Protein AF-A0A6H9XV45-F1 (afdb_monomer_lite)

Secondary structure (DSSP, 8-state):
--------------------PPPHHHHHHHHHHHHHHHHHHHSS-HHHHHHHHH--TT--EEHHHHHHTSTHHHHHHHHHTTSEEEEEEES-TTS-STT-EEEEEEE-HHHHHHHHHHHHHHT-HHHHHHHHHHHHT--

Structure (mmCIF, N/CA/C/O backbone):
data_AF-A0A6H9XV45-F1
#
_entry.id   AF-A0A6H9XV45-F1
#
loop_
_atom_site.group_PDB
_atom_site.id
_atom_site.type_symbol
_atom_site.label_atom_id
_atom_site.label_alt_id
_atom_site.label_comp_id
_atom_site.label_asym_id
_atom_site.label_entity_id
_atom_site.label_seq_id
_atom_site.pdbx_PDB_ins_code
_atom_site.Cartn_x
_atom_site.Cartn_y
_atom_site.Cartn_z
_atom_site.occupancy
_atom_site.B_iso_or_equiv
_atom_site.auth_seq_id
_atom_site.auth_comp_id
_atom_site.auth_asym_id
_atom_site.auth_atom_id
_atom_site.pdbx_PDB_model_num
ATOM 1 N N . MET A 1 1 ? 71.287 19.469 -15.279 1.00 35.59 1 MET A N 1
ATOM 2 C CA . MET A 1 1 ? 71.260 20.799 -15.931 1.00 35.59 1 MET A CA 1
ATOM 3 C C . MET A 1 1 ? 70.911 20.578 -17.393 1.00 35.59 1 MET A C 1
ATOM 5 O O . MET A 1 1 ? 71.585 19.771 -18.001 1.00 35.59 1 MET A O 1
ATOM 9 N N . ASN A 1 2 ? 69.910 21.156 -18.044 1.00 32.81 2 ASN A N 1
ATOM 10 C CA . ASN A 1 2 ? 68.885 22.149 -17.735 1.00 32.81 2 ASN A CA 1
ATOM 11 C C . ASN A 1 2 ? 67.811 21.949 -18.829 1.00 32.81 2 ASN A C 1
ATOM 13 O O . ASN A 1 2 ? 68.147 21.699 -19.978 1.00 32.81 2 ASN A O 1
ATOM 17 N N . LEU A 1 3 ? 66.537 21.854 -18.453 1.00 39.16 3 LEU A N 1
ATOM 18 C CA . LEU A 1 3 ? 65.569 22.937 -18.640 1.00 39.16 3 LEU A CA 1
ATOM 19 C C . LEU A 1 3 ? 65.241 23.213 -20.121 1.00 39.16 3 LEU A C 1
ATOM 21 O O . LEU A 1 3 ? 65.948 23.973 -20.775 1.00 39.16 3 LEU A O 1
ATOM 25 N N . ARG A 1 4 ? 64.111 22.680 -20.603 1.00 42.31 4 ARG A N 1
ATOM 26 C CA . ARG A 1 4 ? 63.001 23.495 -21.133 1.00 42.31 4 ARG A CA 1
AT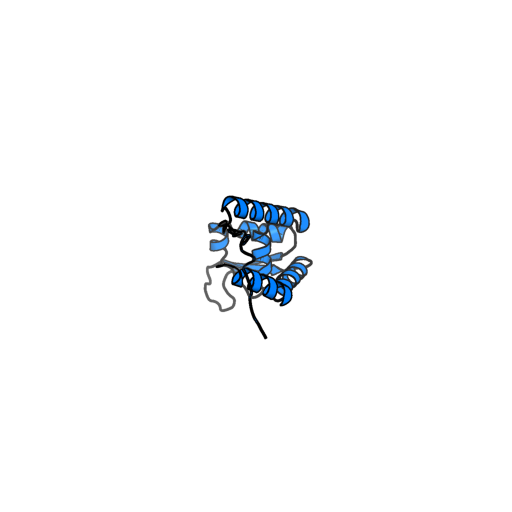OM 27 C C . ARG A 1 4 ? 61.852 22.619 -21.622 1.00 42.31 4 ARG A C 1
ATOM 29 O O . ARG A 1 4 ? 61.885 22.026 -22.692 1.00 42.31 4 ARG A O 1
ATOM 36 N N . ALA A 1 5 ? 60.828 22.590 -20.779 1.00 51.38 5 ALA A N 1
ATOM 37 C CA . ALA A 1 5 ? 59.462 22.307 -21.157 1.00 51.38 5 ALA A CA 1
ATOM 38 C C . ALA A 1 5 ? 59.014 23.294 -22.245 1.00 51.38 5 ALA A C 1
ATOM 40 O O . ALA A 1 5 ? 59.233 24.499 -22.115 1.00 51.38 5 ALA A O 1
ATOM 41 N N . ALA A 1 6 ? 58.356 22.788 -23.283 1.00 51.56 6 ALA A N 1
ATOM 42 C CA . ALA A 1 6 ? 57.592 23.602 -24.213 1.00 51.56 6 ALA A CA 1
ATOM 43 C C . ALA A 1 6 ? 56.342 22.825 -24.644 1.00 51.56 6 ALA A C 1
ATOM 45 O O . ALA A 1 6 ? 56.368 22.020 -25.566 1.00 51.56 6 ALA A O 1
ATOM 46 N N . PHE A 1 7 ? 55.271 23.072 -23.886 1.00 44.00 7 PHE A N 1
ATOM 47 C CA . PHE A 1 7 ? 53.928 23.331 -24.400 1.00 44.00 7 PHE A CA 1
ATOM 48 C C . PHE A 1 7 ? 53.360 22.335 -25.425 1.00 44.00 7 PHE A C 1
ATOM 50 O O . PHE A 1 7 ? 53.199 22.642 -26.603 1.00 44.00 7 PHE A O 1
ATOM 57 N N . ILE A 1 8 ? 52.906 21.184 -24.921 1.00 46.50 8 ILE A N 1
ATOM 58 C CA . ILE A 1 8 ? 51.784 20.457 -25.531 1.00 46.50 8 ILE A CA 1
ATOM 59 C C . ILE A 1 8 ? 50.519 21.247 -25.172 1.00 46.50 8 ILE A C 1
ATOM 61 O O . ILE A 1 8 ? 49.898 21.043 -24.132 1.00 46.50 8 ILE A O 1
ATOM 65 N N . SER A 1 9 ? 50.224 22.248 -25.997 1.00 44.69 9 SER A N 1
ATOM 66 C CA . SER A 1 9 ? 48.952 22.961 -26.016 1.00 44.69 9 SER A CA 1
ATOM 67 C C . SER A 1 9 ? 48.033 22.288 -27.031 1.00 44.69 9 SER A C 1
ATOM 69 O O . SER A 1 9 ? 48.510 21.840 -28.072 1.00 44.69 9 SER A O 1
ATOM 71 N N . VAL A 1 10 ? 46.725 22.324 -26.754 1.00 46.97 10 VAL A N 1
ATOM 72 C CA . VAL A 1 10 ? 45.619 21.853 -27.608 1.00 46.97 10 VAL A CA 1
ATOM 73 C C . VAL A 1 10 ? 45.529 20.319 -27.594 1.00 46.97 10 VAL A C 1
ATOM 75 O O . VAL A 1 10 ? 46.303 19.630 -28.235 1.00 46.97 10 VAL A O 1
ATOM 78 N N . VAL A 1 11 ? 44.685 19.686 -26.780 1.00 45.00 11 VAL A N 1
ATOM 79 C CA . VAL A 1 11 ? 43.221 19.687 -26.879 1.00 45.00 11 VAL A CA 1
ATOM 80 C C . VAL A 1 11 ? 42.647 19.547 -25.462 1.00 45.00 11 VAL A C 1
ATOM 82 O O . VAL A 1 11 ? 42.390 18.447 -24.981 1.00 45.00 11 VAL A O 1
ATOM 85 N N . PHE A 1 12 ? 42.409 20.667 -24.776 1.00 40.53 12 PHE A N 1
ATOM 86 C CA . PHE A 1 12 ? 41.335 20.696 -23.784 1.00 40.53 12 PHE A CA 1
ATOM 87 C C . PHE A 1 12 ? 40.052 20.796 -24.608 1.00 40.53 12 PHE A C 1
ATOM 89 O O . PHE A 1 12 ? 39.542 21.883 -24.877 1.00 40.53 12 PHE A O 1
ATOM 96 N N . ALA A 1 13 ? 39.591 19.650 -25.114 1.00 43.56 13 ALA A N 1
ATOM 97 C CA . ALA A 1 13 ? 38.205 19.507 -25.509 1.00 43.56 13 ALA A CA 1
ATOM 98 C C . ALA A 1 13 ? 37.427 19.746 -24.223 1.00 43.56 13 ALA A C 1
ATOM 100 O O . ALA A 1 13 ? 37.321 18.873 -23.364 1.00 43.56 13 ALA A O 1
ATOM 101 N N . VAL A 1 14 ? 36.995 20.992 -24.061 1.00 47.38 14 VAL A N 1
ATOM 102 C CA . VAL A 1 14 ? 35.952 21.384 -23.137 1.00 47.38 14 VAL A CA 1
ATOM 103 C C . VAL A 1 14 ? 34.772 20.506 -23.522 1.00 47.38 14 VAL A C 1
ATOM 105 O O . VAL A 1 14 ? 34.017 20.809 -24.443 1.00 47.38 14 VAL A O 1
ATOM 108 N N . ILE A 1 15 ? 34.668 19.350 -22.870 1.00 44.28 15 ILE A N 1
ATOM 109 C CA . ILE A 1 15 ? 33.422 18.621 -22.766 1.00 44.28 15 ILE A CA 1
ATOM 110 C C . ILE A 1 15 ? 32.580 19.565 -21.923 1.00 44.28 15 ILE A C 1
ATOM 112 O O . ILE A 1 15 ? 32.600 19.517 -20.697 1.00 44.28 15 ILE A O 1
ATOM 116 N N . SER A 1 16 ? 31.933 20.515 -22.594 1.00 43.50 16 SER A N 1
ATOM 117 C CA . SER A 1 16 ? 30.792 21.226 -22.057 1.00 43.50 16 SER A CA 1
ATOM 118 C C . SER A 1 16 ? 29.770 20.138 -21.787 1.00 43.50 16 SER A C 1
ATOM 120 O O . SER A 1 16 ? 29.016 19.736 -22.672 1.00 43.50 16 SER A O 1
ATOM 122 N N . ILE A 1 17 ? 29.829 19.574 -20.583 1.00 53.34 17 ILE A N 1
ATOM 123 C CA . ILE A 1 17 ? 28.796 18.700 -20.064 1.00 53.34 17 ILE A CA 1
ATOM 124 C C . ILE A 1 17 ? 27.607 19.638 -19.916 1.00 53.34 17 ILE A C 1
ATOM 126 O O . ILE A 1 17 ? 27.480 20.349 -18.923 1.00 53.34 17 ILE A O 1
ATOM 130 N N . ASN A 1 18 ? 26.803 19.735 -20.974 1.00 42.19 18 ASN A N 1
ATOM 131 C CA . ASN A 1 18 ? 25.521 20.402 -20.920 1.00 42.19 18 ASN A CA 1
ATOM 132 C C . ASN A 1 18 ? 24.756 19.695 -19.809 1.00 42.19 18 ASN A C 1
ATOM 134 O O . ASN A 1 18 ? 24.319 18.555 -19.991 1.00 42.19 18 ASN A O 1
ATOM 138 N N . ALA A 1 19 ? 24.662 20.353 -18.655 1.00 48.78 19 ALA A N 1
ATOM 139 C CA . ALA A 1 19 ? 23.761 19.991 -17.586 1.00 48.78 19 ALA A CA 1
ATOM 140 C C . ALA A 1 19 ? 22.350 20.067 -18.174 1.00 48.78 19 ALA A C 1
ATOM 142 O O . ALA A 1 19 ? 21.710 21.115 -18.175 1.00 48.78 19 ALA A O 1
ATOM 143 N N . HIS A 1 20 ? 21.904 18.967 -18.776 1.00 53.28 20 HIS A N 1
ATOM 144 C CA . HIS A 1 20 ? 20.526 18.819 -19.186 1.00 53.28 20 HIS A CA 1
ATOM 145 C C . HIS A 1 20 ? 19.750 18.714 -17.883 1.00 53.28 20 HIS A C 1
ATOM 147 O O . HIS A 1 20 ? 19.782 17.685 -17.205 1.00 53.28 20 HIS A O 1
ATOM 153 N N . ALA A 1 21 ? 19.100 19.814 -17.504 1.00 58.47 21 ALA A N 1
ATOM 154 C CA . ALA A 1 21 ? 17.943 19.737 -16.637 1.00 58.47 21 ALA A CA 1
ATOM 155 C C . ALA A 1 21 ? 17.066 18.617 -17.208 1.00 58.47 21 ALA A C 1
ATOM 157 O O . ALA A 1 21 ? 16.704 18.677 -18.383 1.00 58.47 21 ALA A O 1
ATOM 158 N N . ALA A 1 22 ? 16.848 17.553 -16.430 1.00 61.09 22 ALA A N 1
ATOM 159 C CA . ALA A 1 22 ? 16.048 16.423 -16.879 1.00 61.09 22 ALA A CA 1
ATOM 160 C C . ALA A 1 22 ? 14.707 16.972 -17.375 1.00 61.09 22 ALA A C 1
ATOM 162 O O . ALA A 1 22 ? 14.004 17.640 -16.613 1.00 61.09 22 ALA A O 1
ATOM 163 N N . ASP A 1 23 ? 14.411 16.754 -18.658 1.00 75.81 23 ASP A N 1
ATOM 164 C CA . ASP A 1 23 ? 13.183 17.245 -19.271 1.00 75.81 23 ASP A CA 1
ATOM 165 C C . ASP A 1 23 ? 12.012 16.667 -18.458 1.00 75.81 23 ASP A C 1
ATOM 167 O O . ASP A 1 23 ? 11.960 15.445 -18.266 1.00 75.81 23 ASP A O 1
ATOM 171 N N . PRO A 1 24 ? 11.086 17.497 -17.943 1.00 78.19 24 PRO A N 1
ATOM 172 C CA . PRO A 1 24 ? 9.899 17.018 -17.244 1.00 78.19 24 PRO A CA 1
ATOM 173 C C . PRO A 1 24 ? 9.186 15.878 -17.986 1.00 78.19 24 PRO A C 1
ATOM 175 O O . PRO A 1 24 ? 8.744 14.919 -17.355 1.00 78.19 24 PRO A O 1
ATOM 178 N N . LYS A 1 25 ? 9.178 15.906 -19.326 1.00 81.69 25 LYS A N 1
ATOM 179 C CA . LYS A 1 25 ? 8.607 14.837 -20.158 1.00 81.69 25 LYS A CA 1
ATOM 180 C C . LYS A 1 25 ? 9.373 13.519 -20.065 1.00 81.69 25 LYS A C 1
ATOM 182 O O . LYS A 1 25 ? 8.770 12.448 -20.103 1.00 81.69 25 LYS A O 1
ATOM 187 N N . GLU A 1 26 ? 10.696 13.571 -19.940 1.00 85.31 26 GLU A N 1
ATOM 188 C CA . GLU A 1 26 ? 11.525 12.376 -19.766 1.00 85.31 26 GLU A CA 1
ATOM 189 C C . GLU A 1 26 ? 11.262 11.728 -18.398 1.00 85.31 26 GLU A C 1
ATOM 191 O O . GLU A 1 26 ? 11.168 10.503 -18.294 1.00 85.31 26 GLU A O 1
ATOM 196 N N . ILE A 1 27 ? 11.091 12.542 -17.351 1.00 83.69 27 ILE A N 1
ATOM 197 C CA . ILE A 1 27 ? 10.745 12.060 -16.007 1.00 83.69 27 ILE A CA 1
ATOM 198 C C . ILE A 1 27 ? 9.372 11.387 -16.026 1.00 83.69 27 ILE A C 1
ATOM 200 O O . ILE A 1 27 ? 9.243 10.257 -15.557 1.00 83.69 27 ILE A O 1
ATOM 204 N N . GLU A 1 28 ? 8.364 12.043 -16.600 1.00 85.88 28 GLU A N 1
ATOM 205 C CA . GLU A 1 28 ? 7.011 11.490 -16.726 1.00 85.88 28 GLU A CA 1
ATOM 206 C C . GLU A 1 28 ? 7.008 10.158 -17.482 1.00 85.88 28 GLU A C 1
ATOM 208 O O . GLU A 1 28 ? 6.404 9.188 -17.019 1.00 85.88 28 GLU A O 1
ATOM 213 N N . SER A 1 29 ? 7.748 10.069 -18.592 1.00 87.94 29 SER A N 1
ATOM 214 C CA . SER A 1 29 ? 7.882 8.829 -19.362 1.00 87.94 29 SER A CA 1
ATOM 215 C C . SER A 1 29 ? 8.480 7.695 -18.526 1.00 87.94 29 SER A C 1
ATOM 217 O O . SER A 1 29 ? 7.984 6.570 -18.573 1.00 87.94 29 SER A O 1
ATOM 219 N N . LYS A 1 30 ? 9.522 7.971 -17.734 1.00 89.38 30 LYS A N 1
ATOM 220 C CA . LYS A 1 30 ? 10.146 6.957 -16.868 1.00 89.38 30 LYS A CA 1
ATOM 221 C C . LYS A 1 30 ? 9.227 6.532 -15.728 1.00 89.38 30 LYS A C 1
ATOM 223 O O . LYS A 1 30 ? 9.172 5.350 -15.402 1.00 89.38 30 LYS A O 1
ATOM 228 N N . VAL A 1 31 ? 8.479 7.461 -15.135 1.00 88.75 31 VAL A N 1
ATOM 229 C CA . VAL A 1 31 ? 7.482 7.134 -14.102 1.00 88.75 31 VAL A CA 1
ATOM 230 C C . VAL A 1 31 ? 6.382 6.244 -14.682 1.00 88.75 31 VAL A C 1
ATOM 232 O O . VAL A 1 31 ? 6.009 5.249 -14.058 1.00 88.75 31 VAL A O 1
ATOM 235 N N . ALA A 1 32 ? 5.902 6.547 -15.890 1.00 90.69 32 ALA A N 1
ATOM 236 C CA . ALA A 1 32 ? 4.914 5.726 -16.581 1.00 90.69 32 ALA A CA 1
ATOM 237 C C . ALA A 1 32 ? 5.449 4.318 -16.891 1.00 90.69 32 ALA A C 1
ATOM 239 O O . ALA A 1 32 ? 4.746 3.329 -16.669 1.00 90.69 32 ALA A O 1
ATOM 240 N N . GLU A 1 33 ? 6.701 4.213 -17.343 1.00 93.38 33 GLU A N 1
ATOM 241 C CA . GLU A 1 33 ? 7.365 2.931 -17.587 1.00 93.38 33 GLU A CA 1
ATOM 242 C C . GLU A 1 33 ? 7.481 2.100 -16.303 1.00 93.38 33 GLU A C 1
ATOM 244 O O . GLU A 1 33 ? 7.072 0.938 -16.283 1.00 93.38 33 GLU A O 1
ATOM 249 N N . LEU A 1 34 ? 7.963 2.698 -15.211 1.00 91.69 34 LEU A N 1
ATOM 250 C CA . LEU A 1 34 ? 8.080 2.018 -13.921 1.00 91.69 34 LEU A CA 1
ATOM 251 C C . LEU A 1 34 ? 6.711 1.566 -13.399 1.00 91.69 34 LEU A C 1
ATOM 253 O O . LEU A 1 34 ? 6.580 0.457 -12.879 1.00 91.69 34 LEU A O 1
ATOM 257 N N . ASN A 1 35 ? 5.672 2.387 -13.565 1.00 94.00 35 ASN A N 1
ATOM 258 C CA . ASN A 1 35 ? 4.320 2.009 -13.170 1.00 94.00 35 ASN A CA 1
ATOM 259 C C . ASN A 1 35 ? 3.801 0.825 -13.996 1.00 94.00 35 ASN A C 1
ATOM 261 O O . ASN A 1 35 ? 3.235 -0.115 -13.440 1.00 94.00 35 ASN A O 1
ATOM 265 N N . SER A 1 36 ? 4.048 0.830 -15.307 1.00 94.38 36 SER A N 1
ATOM 266 C CA . SER A 1 36 ? 3.713 -0.289 -16.194 1.00 94.38 36 SER A CA 1
ATOM 267 C C . SER A 1 36 ? 4.428 -1.578 -15.776 1.00 94.38 36 SER A C 1
ATOM 269 O O . SER A 1 36 ? 3.808 -2.640 -15.692 1.00 94.38 36 SER A O 1
ATOM 271 N N . GLN A 1 37 ? 5.714 -1.493 -15.427 1.00 93.62 37 GLN A N 1
ATOM 272 C CA . GLN A 1 37 ? 6.475 -2.636 -14.919 1.00 93.62 37 GLN A CA 1
ATOM 273 C C . GLN A 1 37 ? 5.936 -3.147 -13.580 1.00 93.62 37 GLN A C 1
ATOM 275 O O . GLN A 1 37 ? 5.806 -4.359 -13.413 1.00 93.62 37 GLN A O 1
ATOM 280 N N . SER A 1 38 ? 5.566 -2.255 -12.657 1.00 93.62 38 SER A N 1
ATOM 281 C CA . SER A 1 38 ? 4.930 -2.631 -11.387 1.00 93.62 38 SER A CA 1
ATOM 282 C C . SER A 1 38 ? 3.640 -3.411 -11.629 1.00 93.62 38 SER A C 1
ATOM 284 O O . SER A 1 38 ? 3.471 -4.507 -11.099 1.00 93.62 38 SER A O 1
ATOM 286 N N . ILE A 1 39 ? 2.769 -2.914 -12.510 1.00 94.62 39 ILE A N 1
ATOM 287 C CA . ILE A 1 39 ? 1.517 -3.598 -12.855 1.00 94.62 39 ILE A CA 1
ATOM 288 C C . ILE A 1 39 ? 1.805 -4.953 -13.507 1.00 94.62 39 ILE A C 1
ATOM 290 O O . ILE A 1 39 ? 1.149 -5.942 -13.192 1.00 94.62 39 ILE A O 1
ATOM 294 N N . LYS A 1 40 ? 2.800 -5.035 -14.392 1.00 94.56 40 LYS A N 1
ATOM 295 C CA . LYS A 1 40 ? 3.150 -6.281 -15.082 1.00 94.56 40 LYS A CA 1
ATOM 296 C C . LYS A 1 40 ? 3.712 -7.347 -14.139 1.00 94.56 40 LYS A C 1
ATOM 298 O O . LYS A 1 40 ? 3.388 -8.519 -14.301 1.00 94.56 40 LYS A O 1
ATOM 303 N N . LEU A 1 41 ? 4.580 -6.959 -13.207 1.00 92.56 41 LEU A N 1
ATOM 304 C CA . LEU A 1 41 ? 5.312 -7.891 -12.343 1.00 92.56 41 LEU A CA 1
ATOM 305 C C . LEU A 1 41 ? 4.561 -8.213 -11.051 1.00 92.56 41 LEU A C 1
ATOM 307 O O . LEU A 1 41 ? 4.571 -9.355 -10.607 1.00 92.56 41 LEU A O 1
ATOM 311 N N . LEU A 1 42 ? 3.925 -7.208 -10.453 1.00 91.88 42 LEU A N 1
ATOM 312 C CA . LEU A 1 42 ? 3.257 -7.299 -9.154 1.00 91.88 42 LEU A CA 1
ATOM 313 C C . LEU A 1 42 ? 1.732 -7.285 -9.290 1.00 91.88 42 LEU A C 1
ATOM 315 O O . LEU A 1 42 ? 1.017 -7.472 -8.316 1.00 91.88 42 LEU A O 1
ATOM 319 N N . GLY A 1 43 ? 1.193 -7.025 -10.482 1.00 93.12 43 GLY A N 1
ATOM 320 C CA . GLY A 1 43 ? -0.251 -6.902 -10.669 1.00 93.12 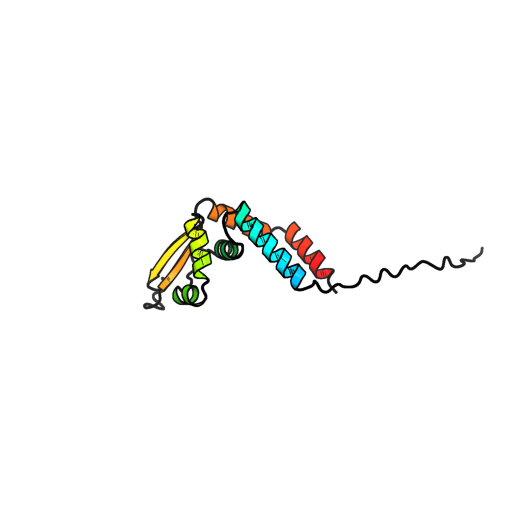43 GLY A CA 1
ATOM 321 C C . GLY A 1 43 ? -0.850 -5.635 -10.060 1.00 93.12 43 GLY A C 1
ATOM 322 O O . GLY A 1 43 ? -2.075 -5.523 -10.069 1.00 93.12 43 GLY A O 1
ATOM 323 N N . VAL A 1 44 ? -0.026 -4.717 -9.536 1.00 95.31 44 VAL A N 1
ATOM 324 C CA . VAL A 1 44 ? -0.457 -3.482 -8.866 1.00 95.31 44 VAL A CA 1
ATOM 325 C C . VAL A 1 44 ? 0.370 -2.265 -9.282 1.00 95.31 44 VAL A C 1
ATOM 327 O O . VAL A 1 44 ? 1.549 -2.378 -9.629 1.00 95.31 44 VAL A O 1
ATOM 330 N N . SER A 1 45 ? -0.238 -1.085 -9.222 1.00 96.00 45 SER A N 1
ATOM 331 C CA . SER A 1 45 ? 0.382 0.211 -9.483 1.00 96.00 45 SER A CA 1
ATOM 332 C C . SER A 1 45 ? 1.446 0.579 -8.445 1.00 96.00 45 SER A C 1
ATOM 334 O O . SER A 1 45 ? 1.404 0.146 -7.292 1.00 96.00 45 SER A O 1
ATOM 336 N N . LEU A 1 46 ? 2.391 1.444 -8.821 1.00 93.31 46 LEU A N 1
ATOM 337 C CA . LEU A 1 46 ? 3.408 1.946 -7.885 1.00 93.31 46 LEU A CA 1
ATOM 338 C C . LEU A 1 46 ? 2.791 2.714 -6.712 1.00 93.31 46 LEU A C 1
ATOM 340 O O . LEU A 1 46 ? 3.282 2.634 -5.587 1.00 93.31 46 LEU A O 1
ATOM 344 N N . ASN A 1 47 ? 1.696 3.434 -6.962 1.00 93.94 47 ASN A N 1
ATOM 345 C CA . ASN A 1 47 ? 0.971 4.139 -5.911 1.00 93.94 47 ASN A CA 1
ATOM 346 C C . ASN A 1 47 ? 0.361 3.156 -4.908 1.00 93.94 47 ASN A C 1
ATOM 348 O O . ASN A 1 47 ? 0.465 3.393 -3.709 1.00 93.94 47 ASN A O 1
ATOM 352 N N . ALA A 1 48 ? -0.189 2.027 -5.362 1.00 94.38 48 ALA A N 1
ATOM 353 C CA . ALA A 1 48 ? -0.603 0.942 -4.477 1.00 94.38 48 ALA A CA 1
ATOM 354 C C . ALA A 1 48 ? 0.580 0.381 -3.675 1.00 94.38 48 ALA A C 1
ATOM 356 O O . ALA A 1 48 ? 0.488 0.274 -2.453 1.00 94.38 48 ALA A O 1
ATOM 357 N N . VAL A 1 49 ? 1.733 0.132 -4.304 1.00 92.50 49 VAL A N 1
ATOM 358 C CA . VAL A 1 49 ? 2.941 -0.317 -3.584 1.00 92.50 49 VAL A CA 1
ATOM 359 C C . VAL A 1 49 ? 3.350 0.674 -2.485 1.00 92.50 49 VAL A C 1
ATOM 361 O O . VAL A 1 49 ? 3.690 0.243 -1.385 1.00 92.50 49 VAL A O 1
ATOM 364 N N . ARG A 1 50 ? 3.233 1.990 -2.708 1.00 90.94 50 ARG A N 1
ATOM 365 C CA . ARG A 1 50 ? 3.489 3.013 -1.673 1.00 90.94 50 ARG A CA 1
ATOM 366 C C . ARG A 1 50 ? 2.635 2.799 -0.416 1.00 90.94 50 ARG A C 1
ATOM 368 O O . ARG A 1 50 ? 3.161 2.890 0.692 1.00 90.94 50 ARG A O 1
ATOM 375 N N . TYR A 1 51 ? 1.346 2.480 -0.567 1.00 90.88 51 TYR A N 1
ATOM 376 C CA . TYR A 1 51 ? 0.477 2.165 0.579 1.00 90.88 51 TYR A CA 1
ATOM 377 C C . TYR A 1 51 ? 0.875 0.867 1.264 1.00 90.88 51 TYR A C 1
ATOM 379 O O . TYR A 1 51 ? 0.795 0.791 2.485 1.00 90.88 51 TYR A O 1
ATOM 387 N N . LEU A 1 52 ? 1.320 -0.136 0.505 1.00 92.44 52 LEU A N 1
ATOM 388 C CA . LEU A 1 52 ? 1.791 -1.396 1.074 1.00 92.44 52 LEU A CA 1
ATOM 389 C C . LEU A 1 52 ? 3.044 -1.188 1.934 1.00 92.44 52 LEU A C 1
ATOM 391 O O . LEU A 1 52 ? 3.131 -1.747 3.022 1.00 92.44 52 LEU A O 1
ATOM 395 N N . VAL A 1 53 ? 3.992 -0.365 1.479 1.00 90.88 53 VAL A N 1
ATOM 396 C CA . VAL A 1 53 ? 5.214 -0.053 2.237 1.00 90.88 53 VAL A CA 1
ATOM 397 C C . VAL A 1 53 ? 4.871 0.650 3.550 1.00 90.88 53 VAL A C 1
ATOM 399 O O . VAL A 1 53 ? 5.346 0.234 4.605 1.00 90.88 53 VAL A O 1
ATOM 402 N N . GLY A 1 54 ? 3.987 1.651 3.502 1.00 85.81 54 GLY A N 1
ATOM 403 C CA . GLY A 1 54 ? 3.530 2.391 4.682 1.00 85.81 54 GLY A CA 1
ATOM 404 C C . GLY A 1 54 ? 2.507 1.658 5.562 1.00 85.81 54 GLY A C 1
ATOM 405 O O . GLY A 1 54 ? 2.133 2.173 6.617 1.00 85.81 54 GLY A O 1
ATOM 406 N N . ALA A 1 55 ? 2.026 0.480 5.154 1.00 87.25 55 ALA A N 1
ATOM 407 C CA . ALA A 1 55 ? 0.997 -0.247 5.883 1.00 87.25 55 ALA A CA 1
ATOM 408 C C . ALA A 1 55 ? 1.557 -0.842 7.182 1.00 87.25 55 ALA A C 1
ATOM 410 O O . ALA A 1 55 ? 2.457 -1.677 7.177 1.00 87.25 55 ALA A O 1
ATOM 411 N N . SER A 1 56 ? 0.972 -0.460 8.312 1.00 83.69 56 SER A N 1
ATOM 412 C CA . SER A 1 56 ? 1.272 -1.055 9.612 1.00 83.69 56 SER A CA 1
ATOM 413 C C . SER A 1 56 ? -0.027 -1.444 10.310 1.00 83.69 56 SER A C 1
ATOM 415 O O . SER A 1 56 ? -0.975 -0.655 10.294 1.00 83.69 56 SER A O 1
ATOM 417 N N . PRO A 1 57 ? -0.080 -2.591 11.014 1.00 78.06 57 PRO A N 1
ATOM 418 C CA . PRO A 1 57 ? -1.226 -2.948 11.846 1.00 78.06 57 PRO A CA 1
ATOM 419 C C . PRO A 1 57 ? -1.559 -1.901 12.920 1.00 78.06 57 PRO A C 1
ATOM 421 O O . PRO A 1 57 ? -2.698 -1.854 13.383 1.00 78.06 57 PRO A O 1
ATOM 424 N N . SER A 1 58 ? -0.590 -1.084 13.339 1.00 84.50 58 SER A N 1
ATOM 425 C CA . SER A 1 58 ? -0.782 0.001 14.309 1.00 84.50 58 SER A CA 1
ATOM 426 C C . SER A 1 58 ? -1.178 1.339 13.676 1.00 84.50 58 SER A C 1
ATOM 428 O O . SER A 1 58 ? -1.456 2.284 14.409 1.00 84.50 58 SER A O 1
ATOM 430 N N . SER A 1 59 ? -1.211 1.431 12.344 1.00 87.81 59 SER A N 1
ATOM 431 C CA . SER A 1 59 ? -1.579 2.651 11.629 1.00 87.81 59 SER A CA 1
ATOM 432 C C . SER A 1 59 ? -3.086 2.712 11.383 1.00 87.81 59 SER A C 1
ATOM 434 O O . SER A 1 59 ? -3.704 1.727 10.968 1.00 87.81 59 SER A O 1
ATOM 436 N N . TYR A 1 60 ? -3.662 3.886 11.632 1.00 91.12 60 TYR A N 1
ATOM 437 C CA . TYR A 1 60 ? -5.074 4.190 11.428 1.00 91.12 60 TYR A CA 1
ATOM 438 C C . TYR A 1 60 ? -5.174 5.348 10.440 1.00 91.12 60 TYR A C 1
ATOM 440 O O . TYR A 1 60 ? -4.740 6.460 10.730 1.00 91.12 60 TYR A O 1
ATOM 448 N N . LEU A 1 61 ? -5.732 5.079 9.263 1.00 92.12 61 LEU A N 1
ATOM 449 C CA . LEU A 1 61 ? -5.933 6.081 8.221 1.00 92.12 61 LEU A CA 1
ATOM 450 C C . LEU A 1 61 ? -7.376 6.569 8.261 1.00 92.12 61 LEU A C 1
ATOM 452 O O . LEU A 1 61 ? -8.297 5.759 8.323 1.00 92.12 61 LEU A O 1
ATOM 456 N N . LEU A 1 62 ? -7.596 7.879 8.206 1.00 93.38 62 LEU A N 1
ATOM 457 C CA . LEU A 1 62 ? -8.950 8.424 8.210 1.00 93.38 62 LEU A CA 1
ATOM 458 C C . LEU A 1 62 ? -9.692 8.014 6.926 1.00 93.38 62 LEU A C 1
ATOM 460 O O . LEU A 1 62 ? -9.281 8.369 5.820 1.00 93.38 62 LEU A O 1
ATOM 464 N N . TYR A 1 63 ? -10.793 7.272 7.065 1.00 93.69 63 TYR A N 1
ATOM 465 C CA . TYR A 1 63 ? -11.510 6.689 5.925 1.00 93.69 63 TYR A CA 1
ATOM 466 C C . TYR A 1 63 ? -12.076 7.766 4.992 1.00 93.69 63 TYR A C 1
ATOM 468 O O . TYR A 1 63 ? -11.913 7.681 3.778 1.00 93.69 63 TYR A O 1
ATOM 476 N N . SER A 1 64 ? -12.670 8.820 5.558 1.00 94.06 64 SER A N 1
ATOM 477 C CA . SER A 1 64 ? -13.257 9.928 4.792 1.00 94.06 64 SER A CA 1
ATOM 478 C C . SER A 1 64 ? -12.221 10.700 3.969 1.00 94.06 64 SER A C 1
ATOM 480 O O . SER A 1 64 ? -12.513 11.148 2.859 1.00 94.06 64 SER A O 1
ATOM 482 N N . TYR A 1 65 ? -10.992 10.824 4.476 1.00 93.62 65 TYR A N 1
ATOM 483 C CA . TYR A 1 65 ? -9.898 11.432 3.723 1.00 93.62 65 TYR A CA 1
ATOM 484 C C . TYR A 1 65 ? -9.517 10.568 2.518 1.00 93.62 65 TYR A C 1
ATOM 486 O O . TYR A 1 65 ? -9.428 11.082 1.410 1.00 93.62 65 TYR A O 1
ATOM 494 N N . LEU A 1 66 ? -9.355 9.254 2.708 1.00 93.44 66 LEU A N 1
ATOM 495 C CA . LEU A 1 66 ? -9.010 8.333 1.619 1.00 93.44 66 LEU A CA 1
ATOM 496 C C . LEU A 1 66 ? -10.088 8.277 0.529 1.00 93.44 66 LEU A C 1
ATOM 498 O O . LEU A 1 66 ? -9.765 8.122 -0.647 1.00 93.44 66 LEU A O 1
ATOM 502 N N . GLU A 1 67 ? -11.364 8.387 0.905 1.00 94.12 67 GLU A N 1
ATOM 503 C CA . GLU A 1 67 ? -12.459 8.462 -0.064 1.00 94.12 67 GLU A CA 1
ATOM 504 C C . GLU A 1 67 ? -12.451 9.778 -0.839 1.00 94.12 67 GLU A C 1
ATOM 506 O O . GLU A 1 67 ? -12.533 9.761 -2.065 1.00 94.12 67 GLU A O 1
ATOM 511 N N . SER A 1 68 ? -12.321 10.912 -0.148 1.00 95.62 68 SER A N 1
ATOM 512 C CA . SER A 1 68 ? -12.382 12.231 -0.792 1.00 95.62 68 SER A CA 1
ATOM 513 C C . SER A 1 68 ? -11.161 12.542 -1.662 1.00 95.62 68 SER A C 1
ATOM 515 O O . SER A 1 68 ? -11.304 13.206 -2.686 1.00 95.62 68 SER A O 1
ATOM 517 N N . SER A 1 69 ? -9.978 12.028 -1.313 1.00 94.81 69 SER A N 1
ATOM 518 C CA . SER A 1 69 ? -8.759 12.151 -2.126 1.00 94.81 69 SER A CA 1
ATOM 519 C C . SER A 1 69 ? -8.679 11.135 -3.272 1.00 94.81 69 SER A C 1
ATOM 521 O O . SER A 1 69 ? -7.812 11.250 -4.137 1.00 94.81 69 SER A O 1
ATOM 523 N N . GLY A 1 70 ? -9.552 10.121 -3.283 1.00 94.06 70 GLY A N 1
ATOM 524 C CA . GLY A 1 70 ? -9.506 9.002 -4.229 1.00 94.06 70 GLY A CA 1
ATOM 525 C C . GLY A 1 70 ? -8.408 7.971 -3.937 1.00 94.06 70 GLY A C 1
ATOM 526 O O . GLY A 1 70 ? -8.334 6.942 -4.610 1.00 94.06 70 GLY A O 1
ATOM 527 N N . GLU A 1 71 ? -7.582 8.186 -2.910 1.00 94.38 71 GLU A N 1
ATOM 528 C CA . GLU A 1 71 ? -6.484 7.290 -2.532 1.00 94.38 71 GLU A CA 1
ATOM 529 C C . GLU A 1 71 ? -6.965 5.905 -2.070 1.00 94.38 71 GLU A C 1
ATOM 531 O O . GLU A 1 71 ? -6.224 4.923 -2.160 1.00 94.38 71 GLU A O 1
ATOM 536 N N . ILE A 1 72 ? -8.232 5.790 -1.649 1.00 95.56 72 ILE A N 1
ATOM 537 C CA . ILE A 1 72 ? -8.866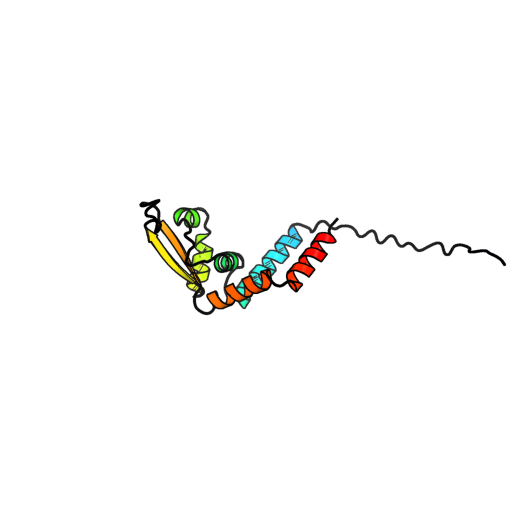 4.509 -1.317 1.00 95.56 72 ILE A CA 1
ATOM 538 C C . ILE A 1 72 ? -8.805 3.503 -2.478 1.00 95.56 72 ILE A C 1
ATOM 540 O O . ILE A 1 72 ? -8.787 2.296 -2.236 1.00 95.56 72 ILE A O 1
ATOM 544 N N . ALA A 1 73 ? -8.734 3.969 -3.731 1.00 96.56 73 ALA A N 1
ATOM 545 C CA . ALA A 1 73 ? -8.621 3.104 -4.902 1.00 96.56 73 ALA A CA 1
ATOM 546 C C . ALA A 1 73 ? -7.343 2.251 -4.869 1.00 96.56 73 ALA A C 1
ATOM 548 O O . ALA A 1 73 ? -7.402 1.059 -5.158 1.00 96.56 73 ALA A O 1
ATOM 549 N N . TYR A 1 74 ? -6.218 2.822 -4.430 1.00 96.12 74 TYR A N 1
ATOM 550 C CA . TYR A 1 74 ? -4.941 2.110 -4.326 1.00 96.12 74 TYR A CA 1
ATOM 551 C C . TYR A 1 74 ? -4.957 1.051 -3.222 1.00 96.12 74 TYR A C 1
ATOM 553 O O . TYR A 1 74 ? -4.401 -0.033 -3.374 1.00 96.12 74 TYR A O 1
ATOM 561 N N . VAL A 1 75 ? -5.643 1.335 -2.114 1.00 95.38 75 VAL A N 1
ATOM 562 C CA . VAL A 1 75 ? -5.835 0.358 -1.035 1.00 95.38 75 VAL A CA 1
ATOM 563 C C . VAL A 1 75 ? -6.713 -0.803 -1.509 1.00 95.38 75 VAL A C 1
ATOM 565 O O . VAL A 1 75 ? -6.386 -1.963 -1.261 1.00 95.38 75 VAL A O 1
ATOM 568 N N . ARG A 1 76 ? -7.799 -0.507 -2.233 1.00 96.50 76 ARG A N 1
ATOM 569 C CA . ARG A 1 76 ? -8.679 -1.528 -2.823 1.00 96.50 76 ARG A CA 1
ATOM 570 C C . ARG A 1 76 ? -7.965 -2.359 -3.887 1.00 96.50 76 ARG A C 1
ATOM 572 O O . ARG A 1 76 ? -8.221 -3.552 -3.984 1.00 96.50 76 ARG A O 1
ATOM 579 N N . GLU A 1 77 ? -7.061 -1.757 -4.656 1.00 97.31 77 GLU A N 1
ATOM 580 C CA . GLU A 1 77 ? -6.213 -2.463 -5.619 1.00 97.31 77 GLU A CA 1
ATOM 581 C C . GLU A 1 77 ? -5.333 -3.518 -4.923 1.00 97.31 77 GLU A C 1
ATOM 583 O O . GLU A 1 77 ? -5.315 -4.676 -5.343 1.00 97.31 77 GLU A O 1
ATOM 588 N N . LEU A 1 78 ? -4.672 -3.153 -3.815 1.00 96.81 78 LEU A N 1
ATOM 589 C CA . LEU A 1 78 ? -3.895 -4.099 -3.003 1.00 96.81 78 LEU A CA 1
ATOM 590 C C . LEU A 1 78 ? -4.765 -5.217 -2.413 1.00 96.81 78 LEU A C 1
ATOM 592 O O . LEU A 1 78 ? -4.350 -6.377 -2.396 1.00 96.81 78 LEU A O 1
ATOM 596 N N . GLU A 1 79 ? -5.951 -4.874 -1.907 1.00 96.50 79 GLU A N 1
ATOM 597 C CA . GLU A 1 79 ? -6.883 -5.838 -1.313 1.00 96.50 79 GLU A CA 1
ATOM 598 C C . GLU A 1 79 ? -7.401 -6.828 -2.362 1.00 96.50 79 GLU A C 1
ATOM 600 O O . GLU A 1 79 ? -7.379 -8.036 -2.137 1.00 96.50 79 GLU A O 1
ATOM 605 N N . ALA A 1 80 ? -7.773 -6.340 -3.547 1.00 96.62 80 ALA A N 1
ATOM 606 C CA . ALA A 1 80 ? -8.236 -7.167 -4.660 1.00 96.62 80 ALA A CA 1
ATOM 607 C C . ALA A 1 80 ? -7.171 -8.16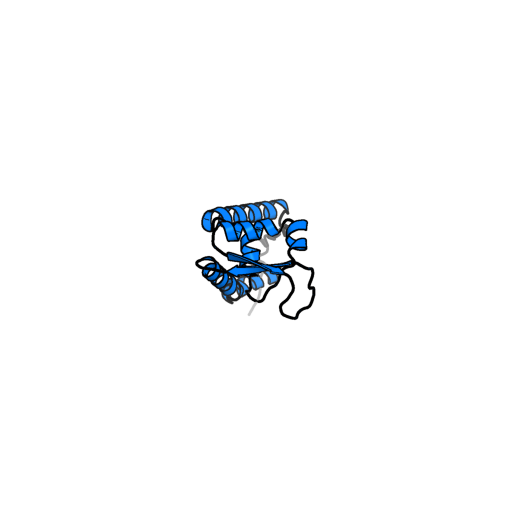1 -5.150 1.00 96.62 80 ALA A C 1
ATOM 609 O O . ALA A 1 80 ? -7.508 -9.221 -5.676 1.00 96.62 80 ALA A O 1
ATOM 610 N N . LYS A 1 81 ? -5.885 -7.836 -4.975 1.00 96.00 81 LYS A N 1
ATOM 611 C CA . LYS A 1 81 ? -4.754 -8.724 -5.285 1.00 96.00 81 LYS A CA 1
ATOM 612 C C . LYS A 1 81 ? -4.318 -9.601 -4.113 1.00 96.00 81 LYS A C 1
ATOM 614 O O . LYS A 1 81 ? -3.405 -10.402 -4.270 1.00 96.00 81 LYS A O 1
ATOM 619 N N . GLY A 1 82 ? -4.976 -9.488 -2.959 1.00 96.25 82 GLY A N 1
ATOM 620 C CA . GLY A 1 82 ? -4.687 -10.301 -1.780 1.00 96.25 82 GLY A CA 1
ATOM 621 C C . GLY A 1 82 ? -3.397 -9.919 -1.053 1.00 96.25 82 GLY A C 1
ATOM 622 O O . GLY A 1 82 ? -2.927 -10.688 -0.219 1.00 96.25 82 GLY A O 1
ATOM 623 N N . TYR A 1 83 ? -2.821 -8.745 -1.332 1.00 96.62 83 TYR A N 1
ATOM 624 C CA . TYR A 1 83 ? -1.611 -8.276 -0.649 1.00 96.62 83 TYR A CA 1
ATOM 625 C C . TYR A 1 83 ? -1.894 -7.717 0.745 1.00 96.62 83 TYR A C 1
ATOM 627 O O . TYR A 1 83 ? -1.028 -7.745 1.624 1.00 96.62 83 TYR A O 1
ATOM 635 N N . VAL A 1 84 ? -3.104 -7.205 0.964 1.00 96.12 84 VAL A N 1
ATOM 636 C CA . VAL A 1 84 ? -3.520 -6.638 2.247 1.00 96.12 84 VAL A CA 1
ATOM 637 C C . VAL A 1 84 ? -4.910 -7.121 2.624 1.00 96.12 84 VAL A C 1
ATOM 639 O O . VAL A 1 84 ? -5.740 -7.418 1.770 1.00 96.12 84 VAL A O 1
ATOM 642 N N . LYS A 1 85 ? -5.171 -7.141 3.927 1.00 95.81 85 LYS A N 1
ATOM 643 C CA . LYS A 1 85 ? -6.509 -7.199 4.501 1.00 95.81 85 LYS A CA 1
ATOM 644 C C . LYS A 1 85 ? -6.868 -5.820 5.034 1.00 95.81 85 LYS A C 1
ATOM 646 O O . LYS A 1 85 ? -6.109 -5.252 5.825 1.00 95.81 85 LYS A O 1
ATOM 651 N N . VAL A 1 86 ? -8.030 -5.308 4.648 1.00 94.50 86 VAL A N 1
ATOM 652 C CA . VAL A 1 86 ? -8.536 -4.029 5.143 1.00 94.50 86 VAL A CA 1
ATOM 653 C C . VAL A 1 86 ? -9.486 -4.265 6.314 1.00 94.50 86 VAL A C 1
ATOM 655 O O . VAL A 1 86 ? -10.307 -5.182 6.309 1.00 94.50 86 VAL A O 1
ATOM 658 N N . GLN A 1 87 ? -9.369 -3.444 7.354 1.00 94.38 87 GLN A N 1
ATOM 659 C CA . GLN A 1 87 ? -10.344 -3.390 8.441 1.00 94.38 87 GLN A CA 1
ATOM 660 C C . GLN A 1 87 ? -10.812 -1.955 8.626 1.00 94.38 87 GLN A C 1
ATOM 662 O O . GLN A 1 87 ? -9.992 -1.058 8.816 1.00 94.38 87 GLN A O 1
ATOM 667 N N . VAL A 1 88 ? -12.127 -1.751 8.605 1.00 93.50 88 VAL A N 1
ATOM 668 C CA . VAL A 1 88 ? -12.731 -0.475 8.984 1.00 93.50 88 VAL A CA 1
ATOM 669 C C . VAL A 1 88 ? -13.130 -0.567 10.448 1.00 93.50 88 VAL A C 1
ATOM 671 O O . VAL A 1 88 ? -13.901 -1.447 10.829 1.00 93.50 88 VAL A O 1
ATOM 674 N N . VAL A 1 89 ? -12.595 0.330 11.265 1.00 92.31 89 VAL A N 1
ATOM 675 C CA . VAL A 1 89 ? -12.945 0.453 12.678 1.00 92.31 89 VAL A CA 1
ATOM 676 C C . VAL A 1 89 ? -13.661 1.773 12.909 1.00 92.31 89 VAL A C 1
ATOM 678 O O . VAL A 1 89 ? -13.329 2.798 12.315 1.00 92.31 89 VAL A O 1
ATOM 681 N N . GLN A 1 90 ? -14.671 1.733 13.765 1.00 91.06 90 GLN A N 1
ATOM 682 C CA . GLN A 1 90 ? -15.321 2.930 14.268 1.00 91.06 90 GLN A CA 1
ATOM 683 C C . GLN A 1 90 ? -14.548 3.351 15.516 1.00 91.06 90 GLN A C 1
ATOM 685 O O . GLN A 1 90 ? -14.458 2.548 16.444 1.00 91.06 90 GLN A O 1
ATOM 690 N N . SER A 1 91 ? -14.022 4.578 15.538 1.00 89.81 91 SER A N 1
ATOM 691 C CA . SER A 1 91 ? -13.156 5.138 16.591 1.00 89.81 91 SER A CA 1
ATOM 692 C C . SER A 1 91 ? -11.735 4.564 16.694 1.00 89.81 91 SER A C 1
ATOM 694 O O . SER A 1 91 ? -11.441 3.469 16.207 1.00 89.81 91 SER A O 1
ATOM 696 N N . LEU A 1 92 ? -10.845 5.337 17.326 1.00 88.44 92 LEU A N 1
ATOM 697 C CA . LEU A 1 92 ? -9.486 4.915 17.660 1.00 88.44 92 LEU A CA 1
ATOM 698 C C . LEU A 1 92 ? -9.462 4.101 18.972 1.00 88.44 92 LEU A C 1
ATOM 700 O O . LEU A 1 92 ? -10.350 4.256 19.814 1.00 88.44 92 LEU A O 1
ATOM 704 N N . PRO A 1 93 ? -8.440 3.248 19.194 1.00 82.62 93 PRO A N 1
ATOM 705 C CA . PRO A 1 93 ? -8.351 2.396 20.388 1.00 82.62 93 PRO A CA 1
ATOM 706 C C . PRO A 1 93 ? -8.270 3.150 21.721 1.00 82.62 93 PRO A C 1
ATOM 708 O O . PRO A 1 93 ? -8.594 2.587 22.762 1.00 82.62 93 PRO A O 1
ATOM 711 N N . ASP A 1 94 ? -7.827 4.407 21.700 1.00 86.19 94 ASP A N 1
ATOM 712 C CA . ASP A 1 94 ? -7.740 5.289 22.870 1.00 86.19 94 ASP A CA 1
ATOM 713 C C . ASP A 1 94 ? -9.092 5.933 23.241 1.00 86.19 94 ASP A C 1
ATOM 715 O O . ASP A 1 94 ? -9.200 6.650 24.237 1.00 86.19 94 ASP A O 1
ATOM 719 N N . GLY A 1 95 ? -10.141 5.670 22.455 1.00 79.81 95 GLY A N 1
ATOM 720 C CA . GLY A 1 95 ? -11.481 6.209 22.655 1.00 79.81 95 GLY A CA 1
ATOM 721 C C . GLY A 1 95 ? -11.661 7.651 22.176 1.00 79.81 95 GLY A C 1
ATOM 722 O O . GLY A 1 95 ? -12.731 8.229 22.418 1.00 79.81 95 GLY A O 1
ATOM 723 N N . THR A 1 96 ? -10.660 8.226 21.501 1.00 79.44 96 THR A N 1
ATOM 724 C CA . THR A 1 96 ? -10.766 9.511 20.802 1.00 79.44 96 THR A CA 1
ATOM 725 C C . THR A 1 96 ? -11.498 9.341 19.459 1.00 79.44 96 THR A C 1
ATOM 727 O O . THR A 1 96 ? -11.661 8.230 18.951 1.00 79.44 96 THR A O 1
ATOM 730 N N . GLN A 1 97 ? -12.035 10.440 18.908 1.00 81.19 97 GLN A N 1
ATOM 731 C CA . GLN A 1 97 ? -12.684 10.474 17.580 1.00 81.19 97 GLN A CA 1
ATOM 732 C C . GLN A 1 97 ? -13.778 9.396 17.372 1.00 81.19 97 GLN A C 1
ATOM 734 O O . GLN A 1 97 ? -13.819 8.680 16.374 1.00 81.19 97 GLN A O 1
ATOM 739 N N . ARG A 1 98 ? -14.716 9.290 18.328 1.00 81.50 98 ARG A N 1
ATOM 740 C CA . ARG A 1 98 ? -15.734 8.215 18.397 1.00 81.50 98 ARG A CA 1
ATOM 741 C C . ARG A 1 98 ? -16.645 8.078 17.171 1.00 81.50 98 ARG A C 1
ATOM 743 O O . ARG A 1 98 ? -17.146 6.992 16.883 1.00 81.50 98 ARG A O 1
ATOM 750 N N . ASN A 1 99 ? -16.843 9.170 16.443 1.00 87.94 99 ASN A N 1
ATOM 751 C CA . ASN A 1 99 ? -17.752 9.222 15.299 1.00 87.94 99 ASN A CA 1
ATOM 752 C C . ASN A 1 99 ? -17.029 9.093 13.951 1.00 87.94 99 ASN A C 1
ATOM 754 O O . ASN A 1 99 ? -17.683 9.095 12.911 1.00 87.94 99 ASN A O 1
ATOM 758 N N . GLU A 1 100 ? -15.707 8.931 13.956 1.00 92.12 100 GLU A N 1
ATOM 759 C CA . GLU A 1 100 ? -14.916 8.778 12.740 1.00 92.12 100 GLU A CA 1
ATOM 760 C C . GLU A 1 100 ? -14.638 7.305 12.430 1.00 92.12 100 GLU A C 1
ATOM 762 O O . GLU A 1 100 ? -14.533 6.450 13.318 1.00 92.12 100 GLU A O 1
ATOM 767 N N . LYS A 1 101 ? -14.549 7.012 11.131 1.00 94.25 101 LYS A N 1
ATOM 768 C CA . LYS A 1 101 ? -14.171 5.698 10.617 1.00 94.25 101 LYS A CA 1
ATOM 769 C C . LYS A 1 101 ? -12.705 5.727 10.238 1.00 94.25 101 LYS A C 1
ATOM 771 O O . LYS A 1 101 ? -12.280 6.583 9.462 1.00 94.25 101 LYS A O 1
ATOM 776 N N . PHE A 1 102 ? -11.968 4.744 10.724 1.00 94.31 102 PHE A N 1
ATOM 777 C CA . PHE A 1 102 ? -10.566 4.558 10.400 1.00 94.31 102 PHE A CA 1
ATOM 778 C C . PHE A 1 102 ? -10.376 3.264 9.640 1.00 94.31 102 PHE A C 1
ATOM 780 O O . PHE A 1 102 ? -11.068 2.271 9.858 1.00 94.31 102 PHE A O 1
ATOM 787 N N . LEU A 1 103 ? -9.403 3.287 8.750 1.00 93.75 103 LEU A N 1
ATOM 788 C CA . LEU A 1 103 ? -9.000 2.178 7.929 1.00 93.75 103 LEU A CA 1
ATOM 789 C C . LEU A 1 103 ? -7.643 1.676 8.407 1.00 93.75 103 LEU A C 1
ATOM 791 O O . LEU A 1 103 ? -6.681 2.438 8.507 1.00 93.75 103 LEU A O 1
ATOM 795 N N . ARG A 1 104 ? -7.568 0.379 8.681 1.00 93.69 104 ARG A N 1
ATOM 796 C CA . ARG A 1 104 ? -6.321 -0.331 8.953 1.00 93.69 104 ARG A CA 1
ATOM 797 C C . ARG A 1 104 ? -5.975 -1.176 7.741 1.00 93.69 104 ARG A C 1
ATOM 799 O O . ARG A 1 104 ? -6.786 -1.997 7.311 1.00 93.69 104 ARG A O 1
ATOM 806 N N . VAL A 1 105 ? -4.767 -0.987 7.224 1.00 94.00 105 VAL A N 1
ATOM 807 C CA . VAL A 1 105 ? -4.204 -1.790 6.136 1.00 94.00 105 VAL A CA 1
ATOM 808 C C . VAL A 1 105 ? -3.233 -2.783 6.753 1.00 94.00 105 VAL A C 1
ATOM 810 O O . VAL A 1 105 ? -2.232 -2.387 7.346 1.00 94.00 105 VAL A O 1
ATOM 813 N N . ILE A 1 106 ? -3.543 -4.072 6.653 1.00 95.12 106 ILE A N 1
ATOM 814 C CA . ILE A 1 106 ? -2.745 -5.135 7.264 1.00 95.12 106 ILE A CA 1
ATOM 815 C C . ILE A 1 106 ? -2.123 -5.964 6.139 1.00 95.12 106 ILE A C 1
ATOM 817 O O . ILE A 1 106 ? -2.861 -6.670 5.452 1.00 95.12 106 ILE A O 1
ATOM 821 N N . PRO A 1 107 ? -0.798 -5.903 5.932 1.00 95.31 107 PRO A N 1
ATOM 822 C CA . PRO A 1 107 ? -0.108 -6.754 4.967 1.00 95.31 107 PRO A CA 1
ATOM 823 C C . PRO A 1 107 ? -0.300 -8.235 5.301 1.00 95.31 107 PRO A C 1
ATOM 825 O O . PRO A 1 107 ? -0.176 -8.642 6.458 1.00 95.31 107 PRO A O 1
ATOM 828 N N . VAL A 1 108 ? -0.596 -9.052 4.292 1.00 95.25 108 VAL A N 1
ATOM 829 C CA . VAL A 1 108 ? -0.810 -10.502 4.434 1.00 95.25 108 VAL A CA 1
ATOM 830 C C . VAL A 1 108 ? -0.092 -11.259 3.319 1.00 95.25 108 VAL A C 1
ATOM 832 O O . VAL A 1 108 ? 0.204 -10.681 2.277 1.00 95.25 108 VAL A O 1
ATOM 835 N N . GLY A 1 109 ? 0.207 -12.543 3.544 1.00 94.00 109 GLY A N 1
ATOM 836 C CA . GLY A 1 109 ? 0.812 -13.425 2.536 1.00 94.00 109 GLY A CA 1
ATOM 837 C C . GLY A 1 109 ? 2.018 -12.797 1.827 1.00 94.00 109 GLY A C 1
ATOM 838 O O . GLY A 1 109 ? 2.933 -12.278 2.476 1.00 94.00 109 GLY A O 1
ATOM 839 N N . ASP A 1 110 ? 1.971 -12.794 0.495 1.00 93.44 110 ASP A N 1
ATOM 840 C CA . ASP A 1 110 ? 2.998 -12.210 -0.376 1.00 93.44 110 ASP A CA 1
ATOM 841 C C . ASP A 1 110 ? 3.164 -10.697 -0.183 1.00 93.44 110 ASP A C 1
ATOM 843 O O . ASP A 1 110 ? 4.251 -10.163 -0.391 1.00 93.44 110 ASP A O 1
ATOM 847 N N . GLY A 1 111 ? 2.132 -9.991 0.285 1.00 94.19 111 GLY A N 1
ATOM 848 C CA . GLY A 1 111 ? 2.196 -8.549 0.527 1.00 94.19 111 GLY A CA 1
ATOM 849 C C . GLY A 1 111 ? 3.106 -8.212 1.701 1.00 94.19 111 GLY A C 1
ATOM 850 O O . GLY A 1 111 ? 3.888 -7.267 1.633 1.00 94.19 111 GLY A O 1
ATOM 851 N N . ALA A 1 112 ? 3.091 -9.039 2.750 1.00 94.25 112 ALA A N 1
ATOM 852 C CA . ALA A 1 112 ? 4.019 -8.903 3.870 1.00 94.25 112 ALA A CA 1
ATOM 853 C C . ALA A 1 112 ? 5.469 -9.226 3.462 1.00 94.25 112 ALA A C 1
ATOM 855 O O . ALA A 1 112 ? 6.410 -8.636 3.996 1.00 94.25 112 ALA A O 1
ATOM 856 N N . VAL A 1 113 ? 5.667 -10.160 2.524 1.00 93.88 113 VAL A N 1
ATOM 857 C CA . VAL A 1 113 ? 6.995 -10.465 1.963 1.00 93.88 113 VAL A CA 1
ATOM 858 C C . VAL A 1 113 ? 7.496 -9.283 1.140 1.00 93.88 113 VAL A C 1
ATOM 860 O O . VAL A 1 113 ? 8.586 -8.780 1.406 1.00 93.88 113 VAL A O 1
ATOM 863 N N . LEU A 1 114 ? 6.678 -8.796 0.206 1.00 91.75 114 LEU A N 1
ATOM 864 C CA . LEU A 1 114 ? 6.998 -7.663 -0.655 1.00 91.75 114 LEU A CA 1
ATOM 865 C C . LEU A 1 114 ? 7.326 -6.412 0.164 1.00 91.75 114 LEU A C 1
ATOM 867 O O . LEU A 1 114 ? 8.348 -5.778 -0.084 1.00 91.75 114 LEU A O 1
ATOM 871 N N . GLN A 1 115 ? 6.528 -6.103 1.191 1.00 93.19 115 GLN A N 1
ATOM 872 C CA . GLN A 1 115 ? 6.799 -4.988 2.096 1.00 93.19 115 GLN A CA 1
ATOM 873 C C . GLN A 1 115 ? 8.191 -5.098 2.730 1.00 93.19 115 GLN A C 1
ATOM 875 O O . GLN A 1 115 ? 8.967 -4.146 2.679 1.00 93.19 115 GLN A O 1
ATOM 880 N N . ARG A 1 116 ? 8.541 -6.262 3.295 1.00 90.56 116 ARG A N 1
ATOM 881 C CA . ARG A 1 116 ? 9.864 -6.473 3.904 1.00 90.56 116 ARG A CA 1
ATOM 882 C C . ARG A 1 116 ? 10.992 -6.333 2.890 1.00 90.56 116 ARG A C 1
ATOM 884 O O . ARG A 1 116 ? 12.017 -5.749 3.224 1.00 90.56 116 ARG A O 1
ATOM 891 N N . CYS A 1 117 ? 10.813 -6.842 1.673 1.00 88.31 117 CYS A N 1
ATOM 892 C CA . CYS A 1 117 ? 11.803 -6.701 0.608 1.00 88.31 117 CYS A CA 1
ATOM 893 C C . CYS A 1 117 ? 12.038 -5.229 0.255 1.00 88.31 117 CYS A C 1
ATOM 895 O O . CYS A 1 117 ? 13.187 -4.805 0.182 1.00 88.31 117 CYS A O 1
ATOM 897 N N . VAL A 1 118 ? 10.972 -4.442 0.089 1.00 86.81 118 VAL A N 1
ATOM 898 C CA . VAL A 1 118 ? 11.093 -3.016 -0.241 1.00 86.81 118 VAL A CA 1
ATOM 899 C C . VAL A 1 118 ? 11.740 -2.240 0.907 1.00 86.81 118 VAL A C 1
ATOM 901 O O . VAL A 1 118 ? 12.714 -1.527 0.679 1.00 86.81 118 VAL A O 1
ATOM 904 N N . VAL A 1 119 ? 11.297 -2.453 2.149 1.00 86.62 119 VAL A N 1
ATOM 905 C CA . VAL A 1 119 ? 11.896 -1.808 3.332 1.00 86.62 119 VAL A CA 1
ATOM 906 C C . VAL A 1 119 ? 13.374 -2.188 3.483 1.00 86.62 119 VAL A C 1
ATOM 908 O O . VAL A 1 119 ? 14.206 -1.334 3.778 1.00 86.62 119 VAL A O 1
ATOM 911 N N . ALA A 1 120 ? 13.743 -3.449 3.245 1.00 86.12 120 ALA A N 1
ATOM 912 C CA . ALA A 1 120 ? 15.140 -3.880 3.295 1.00 86.12 120 ALA A CA 1
ATOM 913 C C . ALA A 1 120 ? 15.999 -3.224 2.199 1.00 86.12 120 ALA A C 1
ATOM 915 O O . ALA A 1 120 ? 17.157 -2.892 2.449 1.00 86.12 120 ALA A O 1
ATOM 916 N N . LEU A 1 121 ? 15.442 -3.007 1.003 1.00 83.75 121 LEU A N 1
ATOM 917 C CA . LEU A 1 121 ? 16.122 -2.293 -0.080 1.00 83.75 121 LEU A CA 1
ATOM 918 C C . LEU A 1 121 ? 16.343 -0.813 0.256 1.00 83.75 121 LEU A C 1
ATOM 920 O O . LEU A 1 121 ? 17.424 -0.298 -0.023 1.00 83.75 121 LEU A O 1
ATOM 924 N N . GLU A 1 122 ? 15.380 -0.148 0.900 1.00 78.81 122 GLU A N 1
ATOM 925 C CA . GLU A 1 122 ? 15.534 1.245 1.354 1.00 78.81 122 GLU A CA 1
ATOM 926 C C . GLU A 1 122 ? 16.681 1.412 2.360 1.00 78.81 122 GLU A C 1
ATOM 928 O O . GLU A 1 122 ? 17.379 2.427 2.349 1.00 78.81 122 GLU A O 1
ATOM 933 N N . HIS A 1 123 ? 16.914 0.401 3.199 1.00 77.75 123 HIS A N 1
ATOM 934 C CA . HIS A 1 123 ? 17.963 0.405 4.221 1.00 77.75 123 HIS A CA 1
ATOM 935 C C . HIS A 1 123 ? 19.279 -0.229 3.745 1.00 77.75 123 HIS A C 1
ATOM 937 O O . HIS A 1 123 ? 20.222 -0.349 4.528 1.00 77.75 123 HIS A O 1
ATOM 943 N N . ASN A 1 124 ? 19.378 -0.629 2.473 1.00 78.31 124 ASN A N 1
ATOM 944 C CA . ASN A 1 124 ? 20.594 -1.231 1.945 1.00 78.31 124 ASN A CA 1
ATOM 945 C C . ASN A 1 124 ? 21.672 -0.148 1.716 1.00 78.31 124 ASN A C 1
ATOM 947 O O . ASN A 1 124 ? 21.484 0.739 0.874 1.00 78.31 124 ASN A O 1
ATOM 951 N N . PRO A 1 125 ? 22.832 -0.225 2.398 1.00 68.25 125 PRO A N 1
ATOM 952 C CA . PRO A 1 125 ? 23.875 0.795 2.308 1.00 68.25 125 PRO A CA 1
ATOM 953 C C . PRO A 1 125 ? 24.480 0.918 0.902 1.00 68.25 125 PRO A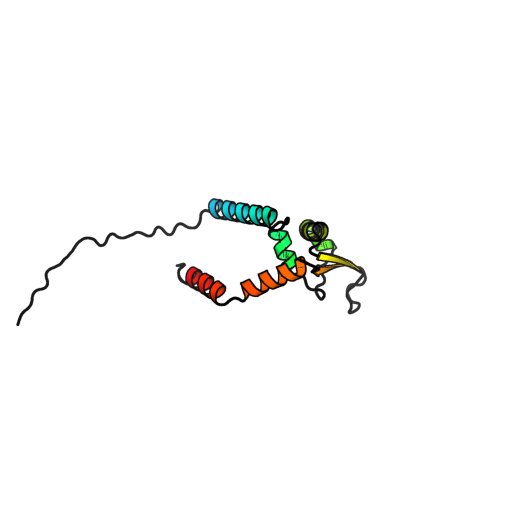 C 1
ATOM 955 O O . PRO A 1 125 ? 24.923 2.002 0.534 1.00 68.25 125 PRO A O 1
ATOM 958 N N . ALA A 1 126 ? 24.452 -0.139 0.082 1.00 69.25 126 ALA A N 1
ATOM 959 C CA . ALA A 1 126 ? 24.900 -0.075 -1.310 1.00 69.25 126 ALA A CA 1
ATOM 960 C C . ALA A 1 126 ? 23.949 0.773 -2.174 1.00 69.25 126 ALA A C 1
ATOM 962 O O . ALA A 1 126 ? 24.386 1.582 -2.994 1.00 69.25 126 ALA A O 1
ATOM 963 N N . VAL A 1 127 ? 22.639 0.648 -1.946 1.00 65.75 127 VAL A N 1
ATOM 964 C CA . VAL A 1 127 ? 21.616 1.447 -2.638 1.00 65.75 127 VAL A CA 1
ATOM 965 C C . VAL A 1 127 ? 21.675 2.903 -2.167 1.00 65.75 127 VAL A C 1
ATOM 967 O O . VAL A 1 127 ? 21.696 3.818 -2.990 1.00 65.75 127 VAL A O 1
ATOM 970 N N . GLN A 1 128 ? 21.806 3.132 -0.857 1.00 58.19 128 GLN A N 1
ATOM 971 C CA . GLN A 1 128 ? 21.952 4.477 -0.292 1.00 58.19 128 GLN A CA 1
ATOM 972 C C . GLN A 1 128 ? 23.258 5.163 -0.717 1.00 58.19 128 GLN A C 1
ATOM 974 O O . GLN A 1 128 ? 23.249 6.363 -0.987 1.00 58.19 128 GLN A O 1
ATOM 979 N N . GLY A 1 129 ? 24.363 4.418 -0.821 1.00 59.34 129 GLY A N 1
ATOM 980 C CA . GLY A 1 129 ? 25.648 4.912 -1.320 1.00 59.34 129 GLY A CA 1
ATOM 981 C C . GLY A 1 129 ? 25.555 5.377 -2.770 1.00 59.34 129 GLY A C 1
ATOM 982 O O . GLY A 1 129 ? 25.948 6.496 -3.075 1.00 59.34 129 GLY A O 1
ATOM 983 N N . THR A 1 130 ? 24.915 4.584 -3.633 1.00 59.41 130 THR A N 1
ATOM 984 C CA . THR A 1 130 ? 24.742 4.926 -5.054 1.00 59.41 130 THR A CA 1
ATOM 985 C C . THR A 1 130 ? 23.814 6.134 -5.251 1.00 59.41 130 THR A C 1
ATOM 987 O O . THR A 1 130 ? 24.045 6.965 -6.130 1.00 59.41 130 THR A O 1
ATOM 990 N N . LEU A 1 131 ? 22.770 6.275 -4.421 1.00 58.91 131 LEU A N 1
ATOM 991 C CA . LEU A 1 131 ? 21.881 7.444 -4.433 1.00 58.91 131 LEU A CA 1
ATOM 992 C C . LEU A 1 131 ? 22.575 8.703 -3.903 1.00 58.91 131 LEU A C 1
ATOM 994 O O . LEU A 1 131 ? 22.404 9.773 -4.481 1.00 58.91 131 LEU A O 1
ATOM 998 N N . ARG A 1 132 ? 23.382 8.587 -2.842 1.00 56.81 132 ARG A N 1
ATOM 999 C CA . ARG A 1 132 ? 24.159 9.702 -2.281 1.00 56.81 132 ARG A CA 1
ATOM 1000 C C . ARG A 1 132 ? 25.283 10.146 -3.200 1.00 56.81 132 ARG A C 1
ATOM 1002 O O . ARG A 1 132 ? 25.488 11.343 -3.337 1.00 56.81 132 ARG A O 1
ATOM 1009 N N . GLU A 1 133 ? 25.963 9.221 -3.863 1.00 54.66 133 GLU A N 1
ATOM 1010 C CA . GLU A 1 133 ? 27.022 9.537 -4.822 1.00 54.66 133 GLU A CA 1
ATOM 1011 C C . GLU A 1 133 ? 26.448 10.225 -6.069 1.00 54.66 133 GLU A C 1
ATOM 1013 O O . GLU A 1 133 ? 26.953 11.265 -6.485 1.00 54.66 133 GLU A O 1
ATOM 1018 N N . LYS A 1 134 ? 25.302 9.752 -6.585 1.00 57.06 134 LYS A N 1
ATOM 1019 C CA . LYS A 1 134 ? 24.575 10.442 -7.664 1.00 57.06 134 LYS A CA 1
ATOM 1020 C C . LYS A 1 134 ? 23.954 11.776 -7.240 1.00 57.06 134 LYS A C 1
ATOM 1022 O O . LYS A 1 134 ? 23.808 12.651 -8.086 1.00 57.06 134 LYS A O 1
ATOM 1027 N N . ALA A 1 135 ? 23.563 11.940 -5.976 1.00 56.09 135 ALA A N 1
ATOM 1028 C CA . ALA A 1 135 ? 23.031 13.202 -5.457 1.00 56.09 135 ALA A CA 1
ATOM 1029 C C . ALA A 1 135 ? 24.137 14.224 -5.146 1.00 56.09 135 ALA A C 1
ATOM 1031 O O . ALA A 1 135 ? 23.924 15.410 -5.354 1.00 56.09 135 ALA A O 1
ATOM 1032 N N . ALA A 1 136 ? 25.314 13.778 -4.700 1.00 55.22 136 ALA A N 1
ATOM 1033 C CA . ALA A 1 136 ? 26.479 14.626 -4.437 1.00 55.22 136 ALA A CA 1
ATOM 1034 C C . ALA A 1 136 ? 27.238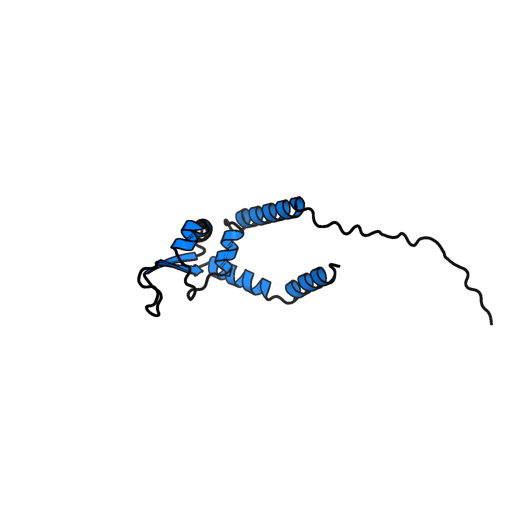 15.022 -5.717 1.00 55.22 136 ALA A C 1
ATOM 1036 O O . ALA A 1 136 ? 27.959 16.013 -5.719 1.00 55.22 136 ALA A O 1
ATOM 1037 N N . GLN A 1 137 ? 27.062 14.274 -6.810 1.00 50.53 137 GLN A N 1
ATOM 1038 C CA . GLN A 1 137 ? 27.540 14.636 -8.151 1.00 50.53 137 GLN A CA 1
ATOM 1039 C C . GLN A 1 137 ? 26.559 15.537 -8.926 1.00 50.53 137 GLN A C 1
ATOM 1041 O O . GLN A 1 137 ? 26.813 15.842 -10.091 1.00 50.53 137 GLN A O 1
ATOM 1046 N N . ARG A 1 138 ? 25.445 15.970 -8.315 1.00 46.16 138 ARG A N 1
ATOM 1047 C CA . ARG A 1 138 ? 24.586 17.018 -8.886 1.00 46.16 138 ARG A CA 1
ATOM 1048 C C . ARG A 1 138 ? 25.098 18.396 -8.432 1.00 46.16 138 ARG A C 1
ATOM 1050 O O . ARG A 1 138 ? 25.103 18.627 -7.224 1.00 46.16 138 ARG A O 1
ATOM 1057 N N . PRO A 1 139 ? 25.547 19.269 -9.353 1.00 45.69 139 PRO A N 1
ATOM 1058 C CA . PRO A 1 139 ? 25.803 20.677 -9.051 1.00 45.69 139 PRO A CA 1
ATOM 1059 C C . PRO A 1 139 ? 24.509 21.437 -8.729 1.00 45.69 139 PRO A C 1
ATOM 1061 O O . PRO A 1 139 ? 23.434 21.020 -9.224 1.00 45.69 139 PRO A O 1
#

Foldseek 3Di:
DDDDDDDPDDDPVPPPVPPPPCPPVNVVVVQVVVQVVCCVPVVAGPLLLVCLLVADQQDWAFPVVCVVVVVVVSLVSCVVSVQWDKDWDQDDPVRPNRRTITIHTGGDDVSVVSSVVVVVCVVDVVNVVVVVVVVVPPD

Sequence (139 aa):
MNLRAAFISVVFAVISINAHAADPKEIESKVAELNSQSIKLLGVSLNAVRYLVGASPSSYLLYSYLESSGEIAYVRELEAKGYVKVQVVQSLPDGTQRNEKFLRVIPVGDGAVLQRCVVALEHNPAVQGTLREKAAQRP

pLDDT: mean 80.18, std 18.84, range [32.81, 97.31]

Radius of gyration: 24.9 Å; chains: 1; bounding box: 89×37×50 Å